Protein AF-A0A1X3JI83-F1 (afdb_monomer_lite)

Organism: NCBI:txid656397

Foldseek 3Di:
DADDPQLLVQLVVCVVVVHDLCVSCVVSVHDSVVSVCSVVVVHDNDPPDDDD

Radius of gyration: 11.5 Å; chains: 1; bounding box: 28×17×31 Å

Sequence (52 aa):
MTLNTSQVSYYMTQRKKGITQHISAMKAGISVRSGRRIEKGEWAKNSVRHWR

Secondary structure (DSSP, 8-state):
----HHHHHHHHHHHHTT--HHHHHHHHT--HHHHHHHHTT-S-TT------

Structure (mmCIF, N/CA/C/O backbone):
data_AF-A0A1X3JI83-F1
#
_entry.id   AF-A0A1X3JI83-F1
#
loop_
_atom_site.group_PDB
_atom_site.id
_atom_site.type_symbol
_atom_site.label_atom_id
_atom_site.label_alt_id
_atom_site.label_comp_id
_atom_site.label_asym_id
_atom_site.label_entity_id
_atom_site.label_seq_id
_atom_site.pdbx_PDB_ins_code
_atom_site.Cartn_x
_atom_site.Cartn_y
_atom_site.Cartn_z
_atom_site.occupancy
_atom_site.B_iso_or_equiv
_atom_site.auth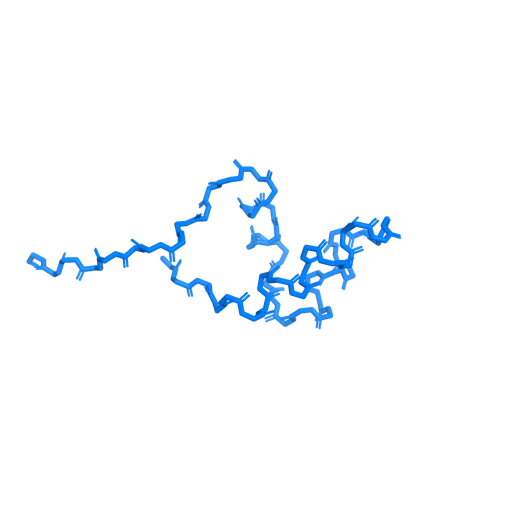_seq_id
_atom_site.auth_comp_id
_atom_site.auth_asym_id
_atom_site.auth_atom_id
_atom_site.pdbx_PDB_model_num
ATOM 1 N N . MET A 1 1 ? 10.188 -1.580 -10.749 1.00 57.75 1 MET A N 1
ATOM 2 C CA . MET A 1 1 ? 10.314 -1.741 -9.285 1.00 57.75 1 MET A CA 1
ATOM 3 C C . MET A 1 1 ? 9.268 -2.748 -8.873 1.00 57.75 1 MET A C 1
ATOM 5 O O . MET A 1 1 ? 8.088 -2.469 -9.045 1.00 57.75 1 MET A O 1
ATOM 9 N N . THR A 1 2 ? 9.699 -3.924 -8.442 1.00 66.75 2 THR A N 1
ATOM 10 C CA . THR A 1 2 ? 8.793 -4.998 -8.029 1.00 66.75 2 THR A CA 1
ATOM 11 C C . THR A 1 2 ? 8.456 -4.766 -6.563 1.00 66.75 2 THR A C 1
ATOM 13 O O . THR A 1 2 ? 9.350 -4.797 -5.721 1.00 66.75 2 THR A O 1
ATOM 16 N N . LEU A 1 3 ? 7.200 -4.439 -6.258 1.00 73.12 3 LEU A N 1
ATOM 17 C CA . LEU A 1 3 ? 6.739 -4.356 -4.872 1.00 73.12 3 LEU A CA 1
ATOM 18 C C . LEU A 1 3 ? 6.360 -5.760 -4.406 1.00 73.12 3 LEU A C 1
ATOM 20 O O . LEU A 1 3 ? 5.686 -6.485 -5.137 1.00 73.12 3 LEU A O 1
ATOM 24 N N . ASN A 1 4 ? 6.784 -6.133 -3.199 1.00 84.94 4 ASN A N 1
ATOM 25 C CA . ASN A 1 4 ? 6.402 -7.407 -2.603 1.00 84.94 4 ASN A CA 1
ATOM 26 C C . ASN A 1 4 ? 4.870 -7.463 -2.468 1.00 84.94 4 ASN A C 1
ATOM 28 O O . ASN A 1 4 ? 4.251 -6.578 -1.869 1.00 84.94 4 ASN A O 1
ATOM 32 N N . THR A 1 5 ? 4.257 -8.507 -3.022 1.00 86.81 5 THR A N 1
ATOM 33 C CA . THR A 1 5 ? 2.805 -8.714 -3.033 1.00 86.81 5 THR A CA 1
ATOM 34 C C . THR A 1 5 ? 2.201 -8.744 -1.631 1.00 86.81 5 THR A C 1
ATOM 36 O O . THR A 1 5 ? 1.107 -8.211 -1.444 1.00 86.81 5 THR A O 1
ATOM 39 N N . SER A 1 6 ? 2.917 -9.262 -0.629 1.00 90.75 6 SER A N 1
ATOM 40 C CA . SER A 1 6 ? 2.466 -9.278 0.770 1.00 90.75 6 SER A CA 1
ATOM 41 C C . SER A 1 6 ? 2.381 -7.871 1.365 1.00 90.75 6 SER A C 1
ATOM 43 O O . SER A 1 6 ? 1.390 -7.532 2.011 1.00 90.75 6 SER A O 1
ATOM 45 N N . GLN A 1 7 ? 3.371 -7.014 1.089 1.00 92.25 7 GLN A N 1
ATOM 46 C CA . GLN A 1 7 ? 3.369 -5.620 1.548 1.00 92.25 7 GLN A CA 1
ATOM 47 C C . GLN A 1 7 ? 2.248 -4.819 0.885 1.00 92.25 7 GLN A C 1
ATOM 49 O O . GLN A 1 7 ? 1.556 -4.049 1.548 1.00 92.25 7 GLN A O 1
ATOM 54 N N . VAL A 1 8 ? 2.029 -5.025 -0.418 1.00 91.81 8 VAL A N 1
ATOM 55 C CA . VAL A 1 8 ? 0.949 -4.347 -1.147 1.00 91.81 8 VAL A CA 1
ATOM 56 C C . VAL A 1 8 ? -0.419 -4.815 -0.664 1.00 91.81 8 VAL A C 1
ATOM 58 O O . VAL A 1 8 ? -1.295 -3.984 -0.432 1.00 91.81 8 VAL A O 1
ATOM 61 N N . SER A 1 9 ? -0.603 -6.120 -0.460 1.00 93.69 9 SER A N 1
ATOM 62 C CA . SER A 1 9 ? -1.836 -6.662 0.114 1.00 93.69 9 SER A CA 1
ATOM 63 C C . SER A 1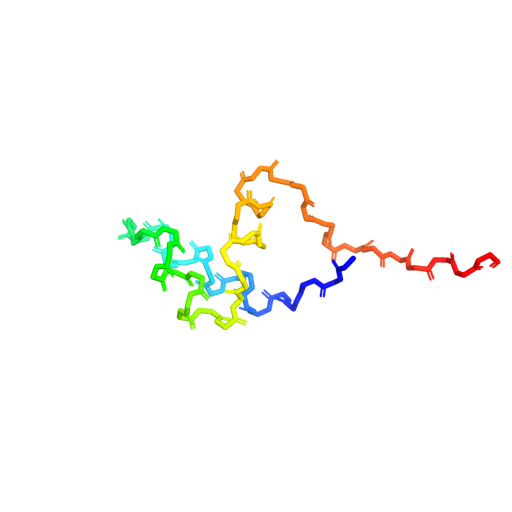 9 ? -2.116 -6.025 1.474 1.00 93.69 9 SER A C 1
ATOM 65 O O . SER A 1 9 ? -3.183 -5.446 1.684 1.00 93.69 9 SER A O 1
ATOM 67 N N . TYR A 1 10 ? -1.119 -6.008 2.363 1.00 95.62 10 TYR A N 1
ATOM 68 C CA . TYR A 1 10 ? -1.261 -5.394 3.675 1.00 95.62 10 TYR A CA 1
ATOM 69 C C . TYR A 1 10 ? -1.571 -3.892 3.585 1.00 95.62 10 TYR A C 1
ATOM 71 O O . TYR A 1 10 ? -2.541 -3.448 4.198 1.00 95.62 10 TYR A O 1
ATOM 79 N N . TYR A 1 11 ? -0.859 -3.124 2.753 1.00 95.50 11 TYR A N 1
ATOM 80 C CA . TYR A 1 11 ? -1.170 -1.715 2.480 1.00 95.50 11 TYR A CA 1
ATOM 81 C C . TYR A 1 11 ? -2.636 -1.523 2.062 1.00 95.50 11 TYR A C 1
ATOM 83 O O . TYR A 1 11 ? -3.353 -0.716 2.654 1.00 95.50 11 TYR A O 1
A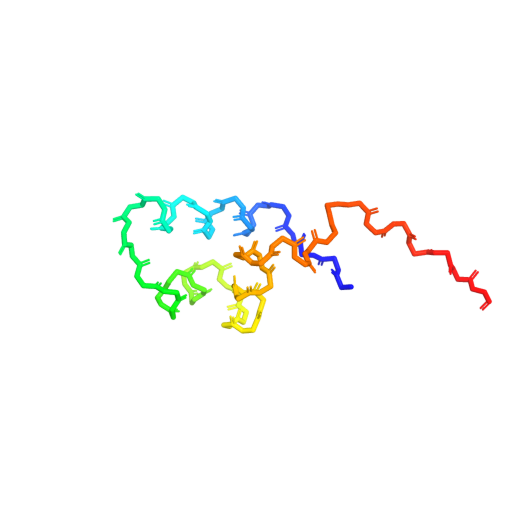TOM 91 N N . MET A 1 12 ? -3.115 -2.314 1.097 1.00 94.31 12 MET A N 1
ATOM 92 C CA . MET A 1 12 ? -4.489 -2.236 0.596 1.00 94.31 12 MET A CA 1
ATOM 93 C C . MET A 1 12 ? -5.524 -2.575 1.675 1.00 94.31 12 MET A C 1
ATOM 95 O O . MET A 1 12 ? -6.575 -1.937 1.725 1.00 94.31 12 MET A O 1
ATOM 99 N N . THR A 1 13 ? -5.241 -3.522 2.579 1.00 96.50 13 THR A N 1
ATOM 100 C CA . THR A 1 13 ? -6.142 -3.803 3.714 1.00 96.50 13 THR A CA 1
ATOM 101 C C . THR A 1 13 ? -6.245 -2.620 4.675 1.00 96.50 13 THR A C 1
ATOM 103 O O . THR A 1 13 ? -7.343 -2.314 5.134 1.00 96.50 13 THR A O 1
ATOM 106 N N . GLN A 1 14 ? -5.143 -1.910 4.946 1.00 95.75 14 GLN A N 1
ATOM 107 C CA . GLN A 1 14 ? -5.167 -0.714 5.795 1.00 95.75 14 GLN A CA 1
ATOM 108 C C . GLN A 1 14 ? -5.941 0.427 5.121 1.00 95.75 14 GLN A C 1
ATOM 110 O O . GLN A 1 14 ? -6.746 1.091 5.773 1.00 95.75 14 GLN A O 1
ATOM 115 N N . ARG A 1 15 ? -5.786 0.600 3.800 1.00 95.88 15 ARG A N 1
ATOM 116 C CA . ARG A 1 15 ? -6.553 1.592 3.029 1.00 95.88 15 ARG A CA 1
ATOM 117 C C . ARG A 1 15 ? -8.050 1.294 3.012 1.00 95.88 15 ARG A C 1
ATOM 119 O O . ARG A 1 15 ? -8.838 2.217 3.183 1.00 95.88 15 ARG A O 1
ATOM 126 N N . LYS A 1 16 ? -8.447 0.019 2.919 1.00 95.94 16 LYS A N 1
ATOM 127 C CA . LYS A 1 16 ? -9.855 -0.400 3.062 1.00 95.94 16 LYS A CA 1
ATOM 128 C C . LYS A 1 16 ? -10.443 -0.091 4.443 1.00 95.94 16 LYS A C 1
ATOM 130 O O . LYS A 1 16 ? -11.635 0.158 4.539 1.00 95.94 16 LYS A O 1
ATOM 135 N N . LYS A 1 17 ? -9.619 -0.061 5.497 1.00 96.19 17 LYS A N 1
ATOM 136 C CA . LYS A 1 17 ? -10.025 0.356 6.853 1.00 96.19 17 LYS A CA 1
ATOM 137 C C . LYS A 1 17 ? -10.122 1.881 7.022 1.00 96.19 17 LYS A C 1
ATOM 139 O O . LYS A 1 17 ? -10.341 2.346 8.132 1.00 96.19 17 LYS A O 1
ATOM 144 N N . GLY A 1 18 ? -9.905 2.662 5.960 1.00 95.75 18 GLY A N 1
ATOM 145 C CA . GLY A 1 18 ? -9.932 4.128 6.007 1.00 95.75 18 GLY A CA 1
ATOM 146 C C . GLY A 1 18 ? -8.659 4.770 6.567 1.00 95.75 18 GLY A C 1
ATOM 147 O O . GLY A 1 18 ? -8.609 5.985 6.740 1.00 95.75 18 GLY A O 1
ATOM 148 N N . ILE A 1 19 ? -7.603 3.992 6.829 1.00 96.62 19 ILE A N 1
ATOM 149 C CA . ILE A 1 19 ? -6.342 4.522 7.363 1.00 96.62 19 ILE A CA 1
ATOM 150 C C . ILE A 1 19 ? -5.658 5.376 6.296 1.00 96.62 19 ILE A C 1
ATOM 152 O O . ILE A 1 19 ? -5.628 5.010 5.119 1.00 96.62 19 ILE A O 1
ATOM 156 N N . THR A 1 20 ? -5.067 6.503 6.699 1.00 96.88 20 THR A N 1
ATOM 157 C CA . THR A 1 20 ? -4.383 7.422 5.780 1.00 96.88 20 THR A CA 1
ATOM 158 C C . THR A 1 20 ? -3.220 6.749 5.049 1.00 96.88 20 THR A C 1
ATOM 160 O O . THR A 1 20 ? -2.631 5.765 5.509 1.00 96.88 20 THR A O 1
ATOM 163 N N . GLN A 1 21 ? -2.871 7.293 3.884 1.00 95.19 21 GLN A N 1
ATOM 164 C CA . GLN A 1 21 ? -1.794 6.769 3.046 1.00 95.19 21 GLN A CA 1
ATOM 165 C C . GLN A 1 21 ? -0.449 6.726 3.781 1.00 95.19 21 GLN A C 1
ATOM 167 O O . GLN A 1 21 ? 0.250 5.720 3.697 1.00 95.19 21 GLN A O 1
ATOM 172 N N . HIS A 1 22 ? -0.113 7.778 4.532 1.00 96.25 22 HIS A N 1
ATOM 173 C CA . HIS A 1 22 ? 1.145 7.859 5.275 1.00 96.25 22 HIS A CA 1
ATOM 174 C C . HIS A 1 22 ? 1.276 6.719 6.297 1.00 96.25 22 HIS A C 1
ATOM 176 O O . HIS A 1 22 ? 2.260 5.981 6.294 1.00 96.25 22 HIS A O 1
ATOM 182 N N . ILE A 1 23 ? 0.240 6.514 7.116 1.00 96.94 23 ILE A N 1
ATOM 183 C CA . ILE A 1 23 ? 0.223 5.471 8.150 1.00 96.94 23 ILE A CA 1
ATOM 184 C C . ILE A 1 23 ? 0.183 4.077 7.515 1.00 96.94 23 ILE A C 1
ATOM 186 O O . ILE A 1 23 ? 0.885 3.174 7.963 1.00 96.94 23 ILE A O 1
ATOM 190 N N . SER A 1 24 ? -0.605 3.897 6.454 1.00 97.25 24 SER A N 1
ATOM 191 C CA . SER A 1 24 ? -0.698 2.618 5.739 1.00 97.25 24 SER A CA 1
ATOM 192 C C . SER A 1 24 ? 0.637 2.226 5.105 1.00 97.25 24 SER A C 1
ATOM 194 O O . SER A 1 24 ? 1.040 1.069 5.196 1.00 97.25 24 SER A O 1
ATOM 196 N N . ALA A 1 25 ? 1.341 3.185 4.495 1.00 95.44 25 ALA A N 1
ATOM 197 C CA . ALA A 1 25 ? 2.649 2.971 3.884 1.00 95.44 25 ALA A CA 1
ATOM 198 C C . ALA A 1 25 ? 3.701 2.601 4.939 1.00 95.44 25 ALA A C 1
ATOM 200 O O . ALA A 1 25 ? 4.391 1.594 4.786 1.00 95.44 25 ALA A O 1
ATOM 201 N N . MET A 1 26 ? 3.737 3.345 6.050 1.00 96.12 26 MET A N 1
ATOM 202 C CA . MET A 1 26 ? 4.615 3.062 7.186 1.00 96.12 26 MET A CA 1
ATOM 203 C C . MET A 1 26 ? 4.366 1.662 7.760 1.00 96.12 26 MET A C 1
ATOM 205 O O . MET A 1 26 ? 5.300 0.880 7.904 1.00 96.12 26 MET A O 1
ATOM 209 N N . LYS A 1 27 ? 3.099 1.305 8.014 1.00 95.00 27 LYS A N 1
ATOM 210 C CA . LYS A 1 27 ? 2.706 -0.020 8.519 1.00 95.00 27 LYS A CA 1
ATOM 211 C C . LYS A 1 27 ? 3.109 -1.152 7.571 1.00 95.00 27 LYS A C 1
ATOM 213 O O . LYS A 1 27 ? 3.487 -2.220 8.033 1.00 95.00 27 LYS A O 1
ATOM 218 N N . ALA A 1 28 ? 3.007 -0.935 6.262 1.00 94.12 28 ALA A N 1
ATOM 219 C CA . ALA A 1 28 ? 3.376 -1.922 5.250 1.00 94.12 28 ALA A CA 1
ATOM 220 C C . ALA A 1 28 ? 4.879 -1.966 4.933 1.00 94.12 28 ALA A C 1
ATOM 222 O O . ALA A 1 28 ? 5.302 -2.808 4.139 1.00 94.12 28 ALA A O 1
ATOM 223 N N . GLY A 1 29 ? 5.684 -1.081 5.529 1.00 94.62 29 GLY A N 1
ATOM 224 C CA . GLY A 1 29 ? 7.115 -0.988 5.245 1.00 94.62 29 GLY A CA 1
ATOM 225 C C . GLY A 1 29 ? 7.404 -0.550 3.808 1.00 94.62 29 GLY A C 1
ATOM 226 O O . GLY A 1 29 ? 8.378 -1.000 3.208 1.00 94.62 29 GLY A O 1
ATOM 227 N N . ILE A 1 30 ? 6.541 0.292 3.232 1.00 93.38 30 ILE A N 1
ATOM 228 C CA . ILE A 1 30 ? 6.716 0.842 1.885 1.00 93.38 30 ILE A CA 1
ATOM 229 C C . ILE A 1 30 ? 6.811 2.363 1.935 1.00 93.38 30 ILE A C 1
ATOM 231 O O . ILE A 1 30 ? 6.297 3.021 2.837 1.00 93.38 30 ILE A O 1
ATOM 235 N N . SER A 1 31 ? 7.439 2.948 0.918 1.00 94.38 31 SER A N 1
ATOM 236 C CA . SER A 1 31 ? 7.462 4.403 0.792 1.00 94.38 31 SER A CA 1
ATOM 237 C C . SER A 1 31 ? 6.067 4.959 0.480 1.00 94.38 31 SER A C 1
ATOM 239 O O . SER A 1 31 ? 5.273 4.331 -0.227 1.00 94.38 31 SER A O 1
ATOM 241 N N . VAL A 1 32 ? 5.793 6.189 0.917 1.00 94.56 32 VAL A N 1
ATOM 242 C CA . VAL A 1 32 ? 4.557 6.915 0.568 1.00 94.56 32 VAL A CA 1
ATOM 243 C C . VAL A 1 32 ? 4.395 7.044 -0.951 1.00 94.56 32 VAL A C 1
ATOM 245 O O . VAL A 1 32 ? 3.296 6.881 -1.475 1.00 94.56 32 VAL A O 1
ATOM 248 N N . ARG A 1 33 ? 5.503 7.246 -1.683 1.00 94.00 33 ARG A N 1
ATOM 249 C CA . ARG A 1 33 ? 5.511 7.253 -3.157 1.00 94.00 33 ARG A CA 1
ATOM 250 C C . ARG A 1 33 ? 4.997 5.932 -3.731 1.00 94.00 33 ARG A C 1
ATOM 252 O O . ARG A 1 33 ? 4.194 5.950 -4.660 1.00 94.00 33 ARG A O 1
ATOM 259 N N . SER A 1 34 ? 5.424 4.803 -3.165 1.00 91.88 34 SER A N 1
ATOM 260 C CA . SER A 1 34 ? 4.929 3.475 -3.544 1.00 91.88 34 SER A CA 1
ATOM 261 C C . SER A 1 34 ? 3.432 3.343 -3.261 1.00 91.88 34 SER A C 1
ATOM 263 O O . SER A 1 34 ? 2.700 2.901 -4.140 1.00 91.88 34 SER A O 1
ATOM 265 N N . GLY A 1 35 ? 2.965 3.799 -2.093 1.00 94.19 35 GLY A N 1
ATOM 266 C CA . GLY A 1 35 ? 1.538 3.861 -1.757 1.00 94.19 35 GLY A CA 1
ATOM 267 C C . GLY A 1 35 ? 0.717 4.637 -2.791 1.00 94.19 35 GLY A C 1
ATOM 268 O O . GLY A 1 35 ? -0.311 4.151 -3.260 1.00 94.19 35 GLY A O 1
ATOM 269 N N . ARG A 1 36 ? 1.215 5.801 -3.227 1.00 94.06 36 ARG A N 1
ATOM 270 C CA . ARG A 1 36 ? 0.552 6.639 -4.242 1.00 94.06 36 ARG A CA 1
ATOM 271 C C . ARG A 1 36 ? 0.480 5.954 -5.602 1.00 94.06 36 ARG A C 1
ATOM 273 O O . ARG A 1 36 ? -0.538 6.040 -6.279 1.00 94.06 36 ARG A O 1
ATOM 280 N N . ARG A 1 37 ? 1.539 5.246 -5.999 1.00 92.12 37 ARG A N 1
ATOM 281 C CA . ARG A 1 37 ? 1.548 4.459 -7.242 1.00 92.12 37 ARG A CA 1
ATOM 282 C C . ARG A 1 37 ? 0.586 3.277 -7.191 1.00 92.12 37 ARG A C 1
ATOM 284 O O . ARG A 1 37 ? -0.059 3.000 -8.195 1.00 92.12 37 ARG A O 1
ATOM 291 N N . ILE A 1 38 ? 0.470 2.605 -6.041 1.00 91.44 38 ILE A N 1
ATOM 292 C CA . ILE A 1 38 ? -0.498 1.514 -5.846 1.00 91.44 38 ILE A CA 1
ATOM 293 C C . ILE A 1 38 ? -1.923 2.032 -6.059 1.00 91.44 38 ILE A C 1
ATOM 295 O O . ILE A 1 38 ? -2.685 1.421 -6.802 1.00 91.44 38 ILE A O 1
ATOM 299 N N . GLU A 1 39 ? -2.257 3.179 -5.466 1.00 91.56 39 GLU A N 1
ATOM 300 C CA . GLU A 1 39 ? -3.581 3.805 -5.599 1.00 91.56 39 GLU A CA 1
ATOM 301 C C . GLU A 1 39 ? -3.900 4.247 -7.026 1.00 91.56 39 GLU A C 1
ATOM 303 O O . GLU A 1 39 ? -5.040 4.133 -7.461 1.00 91.56 39 GLU A O 1
ATOM 308 N N . LYS A 1 40 ? -2.893 4.703 -7.774 1.00 92.44 40 LYS A N 1
ATOM 309 C CA . LYS A 1 40 ? -3.035 5.052 -9.192 1.00 92.44 40 LYS A CA 1
ATOM 310 C C . LYS A 1 40 ? -3.044 3.847 -10.141 1.00 92.44 40 LYS A C 1
ATOM 312 O O . LYS A 1 40 ? -3.193 4.033 -11.342 1.00 92.44 40 LYS A O 1
ATOM 317 N N . GLY A 1 41 ? -2.821 2.628 -9.644 1.00 87.12 41 GLY A N 1
ATOM 318 C CA . GLY A 1 41 ? -2.657 1.442 -10.493 1.00 87.12 41 GLY A CA 1
ATOM 319 C C . GLY A 1 41 ? -1.332 1.399 -11.269 1.00 87.12 41 GLY A C 1
ATOM 320 O O . GLY A 1 41 ? -1.117 0.503 -12.075 1.00 87.12 41 GLY A O 1
ATOM 321 N N . GLU A 1 42 ? -0.394 2.306 -10.987 1.00 85.69 42 GLU A N 1
ATOM 322 C CA . GLU A 1 42 ? 0.918 2.418 -11.648 1.00 85.69 42 GLU A CA 1
ATOM 323 C C . GLU A 1 42 ? 1.951 1.405 -11.109 1.00 85.69 42 GLU A C 1
ATOM 325 O O . GLU A 1 42 ? 3.169 1.604 -11.236 1.00 85.69 42 GLU A O 1
ATOM 330 N N . TRP A 1 43 ? 1.492 0.339 -10.452 1.00 78.75 43 TRP A N 1
ATOM 331 C CA . TRP A 1 43 ? 2.331 -0.733 -9.929 1.00 78.75 43 TRP A CA 1
ATOM 332 C C . TRP A 1 43 ? 2.109 -2.003 -10.755 1.00 78.75 43 TRP A C 1
ATOM 334 O O . TRP A 1 43 ? 1.001 -2.518 -10.878 1.00 78.75 43 TRP A O 1
ATOM 344 N N . ALA A 1 44 ? 3.181 -2.508 -11.359 1.00 68.12 44 ALA A N 1
ATOM 345 C CA . ALA A 1 44 ? 3.114 -3.717 -12.163 1.00 68.12 44 ALA A CA 1
ATOM 346 C C . ALA A 1 44 ? 3.127 -4.949 -11.246 1.00 68.12 44 ALA A C 1
ATOM 348 O O . ALA A 1 44 ? 4.118 -5.191 -10.558 1.00 68.12 44 ALA A O 1
ATOM 349 N N . LYS A 1 45 ? 2.045 -5.742 -11.267 1.00 64.88 4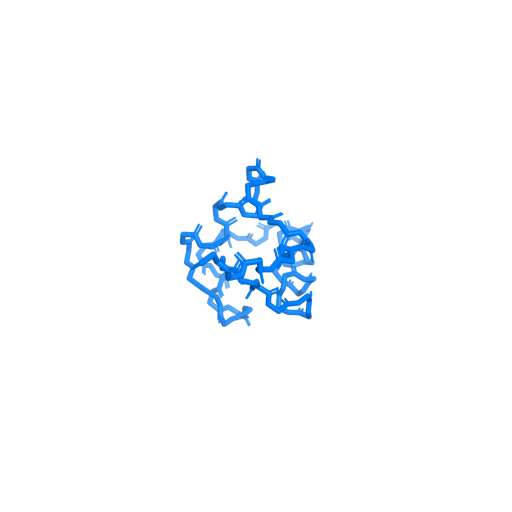5 LYS A N 1
ATOM 350 C CA . LYS A 1 45 ? 1.958 -7.032 -10.555 1.00 64.88 45 LYS A CA 1
ATOM 351 C C . LYS A 1 45 ? 3.018 -8.035 -11.022 1.00 64.88 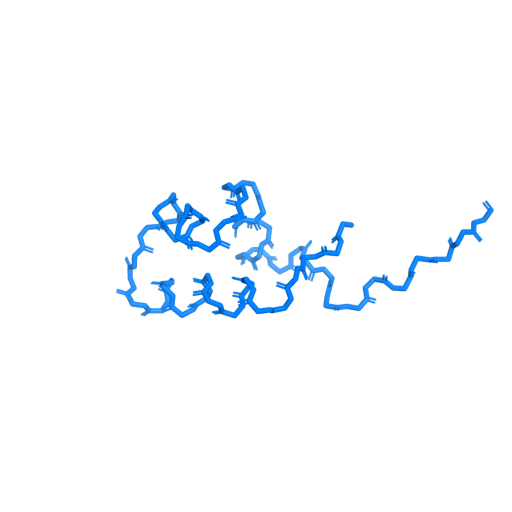45 LYS A C 1
ATOM 353 O O . LYS A 1 45 ? 3.524 -8.788 -10.205 1.00 64.88 45 LYS A O 1
ATOM 358 N N . ASN A 1 46 ? 3.372 -7.998 -12.308 1.00 61.78 46 ASN A N 1
ATOM 359 C CA . ASN A 1 46 ? 4.306 -8.919 -12.955 1.00 61.78 46 ASN A CA 1
ATOM 360 C C . ASN A 1 46 ? 5.245 -8.144 -13.891 1.00 61.78 46 ASN A C 1
ATOM 362 O O . ASN A 1 46 ? 5.159 -8.280 -15.110 1.00 61.78 46 ASN A O 1
ATOM 366 N N . SER A 1 47 ? 6.116 -7.273 -13.362 1.00 61.78 47 SER A N 1
ATOM 367 C CA . SER A 1 47 ? 7.149 -6.676 -14.222 1.00 61.78 47 SER A CA 1
ATOM 368 C C . SER A 1 47 ? 8.224 -7.727 -14.493 1.00 61.78 47 SER A C 1
ATOM 370 O O . SER A 1 47 ? 9.179 -7.857 -13.725 1.00 61.78 47 SER A O 1
ATOM 372 N N . VAL A 1 48 ? 8.064 -8.506 -15.561 1.00 64.88 48 VAL A N 1
ATOM 373 C CA . VAL A 1 48 ? 9.141 -9.367 -16.049 1.00 64.88 48 VAL A CA 1
ATOM 374 C C . VAL A 1 48 ? 10.227 -8.438 -16.587 1.00 64.88 48 VAL A C 1
ATOM 376 O O . VAL A 1 48 ? 10.056 -7.772 -17.608 1.00 64.88 48 VAL A O 1
ATOM 379 N N . ARG A 1 49 ? 11.331 -8.318 -15.849 1.00 67.19 49 ARG A N 1
ATOM 380 C CA . ARG A 1 49 ? 12.465 -7.481 -16.242 1.00 67.19 49 ARG A CA 1
ATOM 381 C C . ARG A 1 49 ? 13.239 -8.216 -17.330 1.00 67.19 49 ARG A C 1
ATOM 383 O O . ARG A 1 49 ? 13.982 -9.142 -17.031 1.00 67.19 49 ARG A O 1
ATOM 390 N N . HIS A 1 50 ? 13.044 -7.807 -18.575 1.00 74.50 50 HIS A N 1
ATOM 391 C CA . HIS A 1 50 ? 13.849 -8.286 -19.689 1.00 74.50 50 HIS A CA 1
ATOM 392 C C . HIS A 1 50 ? 15.080 -7.389 -19.723 1.00 74.50 50 HIS A C 1
ATOM 394 O O . HIS A 1 50 ? 14.975 -6.204 -20.048 1.00 74.50 50 HIS A O 1
ATOM 400 N N . TRP A 1 51 ? 16.215 -7.909 -19.264 1.00 76.19 51 TRP A N 1
ATOM 401 C CA . TRP A 1 51 ? 17.486 -7.231 -19.482 1.00 76.19 51 TRP A CA 1
ATOM 402 C C . TRP A 1 51 ? 17.723 -7.179 -20.997 1.00 76.19 51 TRP A C 1
ATOM 404 O O . TRP A 1 51 ? 17.570 -8.196 -21.672 1.00 76.19 51 TRP A O 1
ATOM 414 N N . ARG A 1 52 ? 17.984 -5.981 -21.517 1.00 68.88 52 ARG A N 1
ATOM 415 C CA . ARG A 1 52 ? 18.481 -5.759 -22.875 1.00 68.88 52 ARG A CA 1
ATOM 416 C C . ARG A 1 52 ? 19.975 -5.527 -22.796 1.00 68.88 52 ARG A C 1
ATOM 418 O O . ARG A 1 52 ? 20.37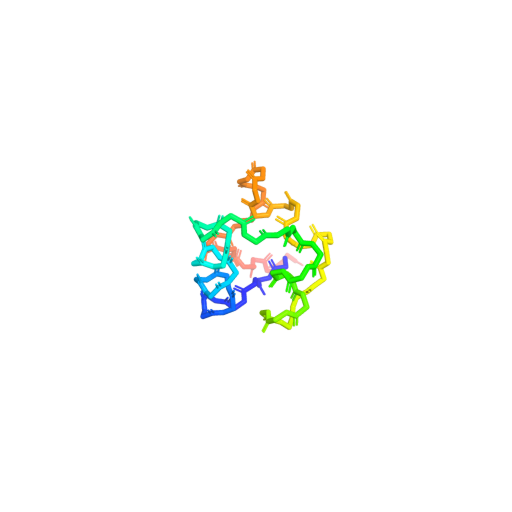8 -4.872 -21.806 1.00 68.88 52 ARG A O 1
#

pLDDT: mean 87.26, std 11.79, range [57.75, 97.25]